Protein AF-A0A9D7E8X6-F1 (afdb_monomer_lite)

Sequence (118 aa):
MRTVLLFLAFALLAPCAVAQSLPPGEKETAYIMVNDSLVGGLVLDTIQRRQLAEGERRYQQSYDAVLANDTLGEDAVRLRLQELAMRRDAEIQRVMTKDQYAEWQRITKEGQGDGKEP

Foldseek 3Di:
DDDDDDDDDDDDPPPPVPVPLDPFQDWDWDFDDDPNDGQGTFIDTSVLVVQLVVLVVVLVVQLVVLVPDPPDDPVRSVVSNVVSVVVSLVSNPVSDDPV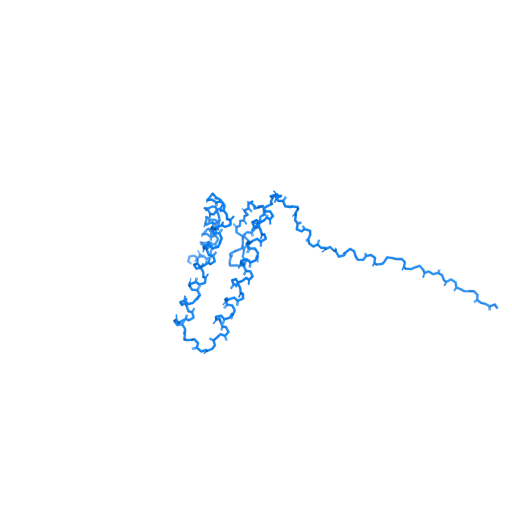RSVVVVVSRVVVVVVPDDD

Structure (mmCIF, N/CA/C/O backbone):
data_AF-A0A9D7E8X6-F1
#
_entry.id   AF-A0A9D7E8X6-F1
#
loop_
_atom_site.group_PDB
_atom_site.id
_atom_site.type_symbol
_atom_site.label_atom_id
_atom_site.label_alt_id
_atom_site.label_comp_id
_atom_site.label_asym_id
_atom_site.label_entity_id
_atom_site.label_seq_id
_atom_site.pdbx_PDB_ins_code
_atom_site.Cartn_x
_atom_site.Cartn_y
_atom_site.Cartn_z
_atom_site.occupancy
_atom_site.B_iso_or_equiv
_atom_site.auth_seq_id
_atom_site.auth_comp_id
_atom_site.auth_asym_id
_atom_site.auth_atom_id
_atom_site.pdbx_PDB_model_num
ATOM 1 N N . MET A 1 1 ? -31.003 -67.375 -2.976 1.00 43.47 1 MET A N 1
ATOM 2 C CA . MET A 1 1 ? -30.295 -67.276 -1.681 1.00 43.47 1 MET A CA 1
ATOM 3 C C . MET A 1 1 ? -28.906 -66.681 -1.888 1.00 43.47 1 MET A C 1
ATOM 5 O O . MET A 1 1 ? -28.041 -67.385 -2.390 1.00 43.47 1 MET A O 1
ATOM 9 N N . ARG A 1 2 ? -28.711 -65.406 -1.527 1.00 40.16 2 ARG A N 1
ATOM 10 C CA . ARG A 1 2 ? -27.507 -64.855 -0.866 1.00 40.16 2 ARG A CA 1
ATOM 11 C C . ARG A 1 2 ? -27.719 -63.354 -0.641 1.00 40.16 2 ARG A C 1
ATOM 13 O O . ARG A 1 2 ? -27.491 -62.525 -1.508 1.00 40.16 2 ARG A O 1
ATOM 20 N N . THR A 1 3 ? -28.256 -63.062 0.532 1.00 51.97 3 THR A N 1
ATOM 21 C CA . THR A 1 3 ? -28.292 -61.772 1.223 1.00 51.97 3 THR A CA 1
ATOM 22 C C . THR A 1 3 ? -26.891 -61.380 1.689 1.00 51.97 3 THR A C 1
ATOM 24 O O . THR A 1 3 ? -26.300 -62.187 2.400 1.00 51.97 3 THR A O 1
ATOM 27 N N . VAL A 1 4 ? -26.416 -60.160 1.394 1.00 48.97 4 VAL A N 1
ATOM 28 C CA . VAL A 1 4 ? -25.472 -59.403 2.250 1.00 48.97 4 VAL A CA 1
ATOM 29 C C . VAL A 1 4 ? -25.686 -57.885 2.060 1.00 48.97 4 VAL A C 1
ATOM 31 O O . VAL A 1 4 ? -25.447 -57.367 0.976 1.00 48.97 4 VAL A O 1
ATOM 34 N N . LEU A 1 5 ? -26.194 -57.240 3.125 1.00 47.44 5 LEU A N 1
ATOM 35 C CA . LEU A 1 5 ? -25.878 -55.913 3.715 1.00 47.44 5 LEU A CA 1
ATOM 36 C C . LEU A 1 5 ? -25.221 -54.832 2.820 1.00 47.44 5 LEU A C 1
ATOM 38 O O . LEU A 1 5 ? -24.163 -55.076 2.263 1.00 47.44 5 LEU A O 1
ATOM 42 N N . LEU A 1 6 ? -25.730 -53.602 2.633 1.00 52.81 6 LEU A N 1
ATOM 43 C CA . LEU A 1 6 ? -26.237 -52.564 3.562 1.00 52.81 6 LEU A CA 1
ATOM 44 C C . LEU A 1 6 ? -25.172 -52.037 4.555 1.00 52.81 6 LEU A C 1
ATOM 46 O O . LEU A 1 6 ? -25.101 -52.504 5.683 1.00 52.81 6 LEU A O 1
ATOM 50 N N . PHE A 1 7 ? -24.385 -51.044 4.118 1.00 47.09 7 PHE A N 1
ATOM 51 C CA . PHE A 1 7 ? -23.669 -50.029 4.921 1.00 47.09 7 PHE A CA 1
ATOM 52 C C . PHE A 1 7 ? -23.519 -48.784 4.018 1.00 47.09 7 PHE A C 1
ATOM 54 O O . PHE A 1 7 ? -22.869 -48.845 2.983 1.00 47.09 7 PHE A O 1
ATOM 61 N N . LEU A 1 8 ? -24.335 -47.741 4.170 1.00 49.31 8 LEU A N 1
ATOM 62 C CA . LEU A 1 8 ? -24.133 -46.626 5.101 1.00 49.31 8 LEU A CA 1
ATOM 63 C C . LEU A 1 8 ? -22.813 -45.869 4.852 1.00 49.31 8 LEU A C 1
ATOM 65 O O . LEU A 1 8 ? -21.791 -46.165 5.456 1.00 49.31 8 LEU A O 1
ATOM 69 N N . ALA A 1 9 ? -22.878 -44.845 4.001 1.00 45.59 9 ALA A N 1
ATOM 70 C CA . ALA A 1 9 ? -21.985 -43.688 4.049 1.00 45.59 9 ALA A CA 1
ATOM 71 C C . ALA A 1 9 ? -22.811 -42.436 3.724 1.00 45.59 9 ALA A C 1
ATOM 73 O O . ALA A 1 9 ? -22.774 -41.863 2.638 1.00 45.59 9 ALA A O 1
ATOM 74 N N . PHE A 1 10 ? -23.642 -42.077 4.701 1.00 49.22 10 PHE A N 1
ATOM 75 C CA . PHE A 1 10 ? -24.026 -40.696 4.948 1.00 49.22 10 PHE A CA 1
ATOM 76 C C . PHE A 1 10 ? -22.749 -39.878 5.205 1.00 49.22 10 PHE A C 1
ATOM 78 O O . PHE A 1 10 ? -21.767 -40.422 5.703 1.00 49.22 10 PHE A O 1
ATOM 85 N N . ALA A 1 11 ? -22.835 -38.572 4.963 1.00 50.59 11 ALA A N 1
ATOM 86 C CA . ALA A 1 11 ? -21.823 -37.558 5.251 1.00 50.59 11 ALA A CA 1
ATOM 87 C C . ALA A 1 11 ? -20.678 -37.449 4.239 1.00 50.59 11 ALA A C 1
ATOM 89 O O . ALA A 1 11 ? -19.607 -37.995 4.437 1.00 50.59 11 ALA A O 1
ATOM 90 N N . LEU A 1 12 ? -20.877 -36.584 3.246 1.00 46.69 12 LEU A N 1
ATOM 91 C CA . LEU A 1 12 ? -19.989 -35.434 3.067 1.00 46.69 12 LEU A CA 1
ATOM 92 C C . LEU A 1 12 ? -20.860 -34.222 2.699 1.00 46.69 12 LEU A C 1
ATOM 94 O O . LEU A 1 12 ? -20.849 -33.708 1.586 1.00 46.69 12 LEU A O 1
ATOM 98 N N . LEU A 1 13 ? -21.639 -33.768 3.689 1.00 47.69 13 LEU A N 1
ATOM 99 C CA . LEU A 1 13 ? -21.847 -32.337 3.881 1.00 47.69 13 LEU A CA 1
ATOM 100 C C . LEU A 1 13 ? -20.444 -31.749 4.032 1.00 47.69 13 LEU A C 1
ATOM 102 O O . LEU A 1 13 ? -19.876 -31.782 5.118 1.00 47.69 13 LEU A O 1
ATOM 106 N N . ALA A 1 14 ? -19.854 -31.287 2.937 1.00 48.97 14 ALA A N 1
ATOM 107 C CA . ALA A 1 14 ? -18.823 -30.280 3.039 1.00 48.97 14 ALA A CA 1
ATOM 108 C C . ALA A 1 14 ? -19.582 -28.976 3.299 1.00 48.97 14 ALA A C 1
ATOM 110 O O . ALA A 1 14 ? -20.182 -28.443 2.360 1.00 48.97 14 ALA A O 1
ATOM 111 N N . PRO A 1 15 ? -19.625 -28.439 4.534 1.00 47.38 15 PRO A N 1
ATOM 112 C CA . PRO A 1 15 ? -19.785 -27.010 4.630 1.00 47.38 15 PRO A CA 1
ATOM 113 C C . PRO A 1 15 ? -18.574 -26.466 3.879 1.00 47.38 15 PRO A C 1
ATOM 115 O O . PRO A 1 15 ? -17.435 -26.602 4.327 1.00 47.38 15 PRO A O 1
ATOM 118 N N . CYS A 1 16 ? -18.802 -25.895 2.697 1.00 38.75 16 CYS A N 1
ATOM 119 C CA . CYS A 1 16 ? -17.931 -24.834 2.244 1.00 38.75 16 CYS A CA 1
ATOM 120 C C . CYS A 1 16 ? -17.935 -23.852 3.409 1.00 38.75 16 CYS A C 1
ATOM 122 O O . CYS A 1 16 ? -18.905 -23.120 3.606 1.00 38.75 16 CYS A O 1
ATOM 124 N N . ALA A 1 17 ? -16.897 -23.920 4.238 1.00 46.41 17 ALA A N 1
ATOM 125 C CA . ALA A 1 17 ? -16.509 -22.844 5.109 1.00 46.41 17 ALA A CA 1
ATOM 126 C C . ALA A 1 17 ? -16.195 -21.696 4.154 1.00 46.41 17 ALA A C 1
ATOM 128 O O . ALA A 1 17 ? -15.063 -21.490 3.727 1.00 46.41 17 ALA A O 1
ATOM 129 N N . VAL A 1 18 ? -17.252 -21.005 3.724 1.00 46.47 18 VAL A N 1
ATOM 130 C CA . VAL A 1 18 ? -17.153 -19.636 3.271 1.00 46.47 18 VAL A CA 1
ATOM 131 C C . VAL A 1 18 ? -16.396 -18.995 4.413 1.00 46.47 18 VAL A C 1
ATOM 133 O O . VAL A 1 18 ? -16.884 -19.036 5.542 1.00 46.47 18 VAL A O 1
ATOM 136 N N . ALA A 1 19 ? -15.172 -18.539 4.157 1.00 46.81 19 ALA A N 1
ATOM 137 C CA . ALA A 1 19 ? -14.469 -17.660 5.067 1.00 46.81 19 ALA A CA 1
ATOM 138 C C . ALA A 1 19 ? -15.480 -16.565 5.414 1.00 46.81 19 ALA A C 1
ATOM 140 O O . ALA A 1 19 ? -15.802 -15.734 4.562 1.00 46.81 19 ALA A O 1
ATOM 141 N N . GLN A 1 20 ? -16.130 -16.691 6.575 1.00 48.34 20 GLN A N 1
ATOM 142 C CA . GLN A 1 20 ? -17.259 -15.854 6.933 1.00 48.34 20 GLN A CA 1
ATOM 143 C C . GLN A 1 20 ? -16.642 -14.497 7.201 1.00 48.34 20 GLN A C 1
ATOM 145 O O . GLN A 1 20 ? -16.145 -14.229 8.291 1.00 48.34 20 GLN A O 1
ATOM 150 N N . SER A 1 21 ? -16.614 -13.658 6.164 1.00 57.91 21 SER A N 1
ATOM 151 C CA . SER A 1 21 ? -16.391 -12.238 6.340 1.00 57.91 21 SER A CA 1
ATOM 152 C C . SER A 1 21 ? -17.369 -11.811 7.422 1.00 57.91 21 SER A C 1
ATOM 154 O O . SER A 1 21 ? -18.571 -12.055 7.263 1.00 57.91 21 SER A O 1
ATOM 156 N N . LEU A 1 22 ? -16.855 -11.263 8.524 1.00 62.94 22 LEU A N 1
ATOM 157 C CA . LEU A 1 22 ? -17.688 -10.832 9.639 1.00 62.94 22 LEU A CA 1
ATOM 158 C C . LEU A 1 22 ? -18.858 -9.969 9.134 1.00 62.94 22 LEU A C 1
ATOM 160 O O . LEU A 1 22 ? -18.740 -9.325 8.084 1.00 62.94 22 LEU A O 1
ATOM 164 N N . PRO A 1 23 ? 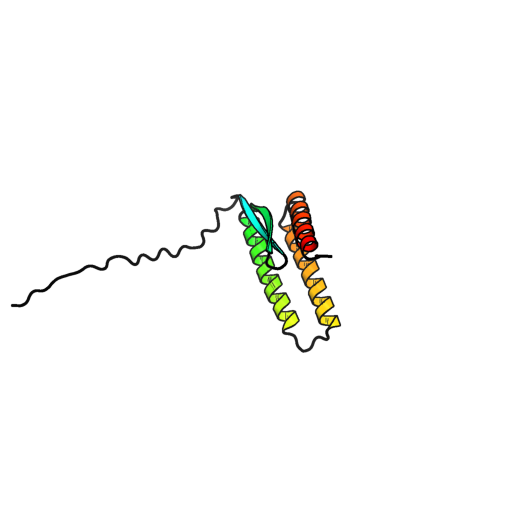-19.985 -9.933 9.860 1.00 72.81 23 PRO A N 1
ATOM 165 C CA . PRO A 1 23 ? -21.087 -9.039 9.539 1.00 72.81 23 PRO A CA 1
ATOM 166 C C . PRO A 1 23 ? -20.618 -7.589 9.289 1.00 72.81 23 PRO A C 1
ATOM 168 O O . PRO A 1 23 ? -19.606 -7.148 9.850 1.00 72.81 23 PRO A O 1
ATOM 171 N N . PRO A 1 24 ? -21.315 -6.817 8.434 1.00 71.00 24 PRO A N 1
ATOM 172 C CA . PRO A 1 24 ? -21.000 -5.405 8.227 1.00 71.00 24 PRO A CA 1
ATOM 173 C C . PRO A 1 24 ? -20.986 -4.635 9.556 1.00 71.00 24 PRO A C 1
ATOM 175 O O . PRO A 1 24 ? -21.896 -4.788 10.362 1.00 71.00 24 PRO A O 1
ATOM 178 N N . GLY A 1 25 ? -19.967 -3.798 9.771 1.00 72.88 25 GLY A N 1
ATOM 179 C CA . GLY A 1 25 ? -19.829 -2.976 10.982 1.00 72.88 25 GLY A CA 1
ATOM 180 C C . GLY A 1 25 ? -19.117 -3.645 12.163 1.00 72.88 25 GLY A C 1
ATOM 181 O O . GLY A 1 25 ? -18.735 -2.942 13.096 1.00 72.88 25 GLY A O 1
ATOM 182 N N . GLU A 1 26 ? -18.873 -4.957 12.113 1.00 83.25 26 GLU A N 1
ATOM 183 C CA . GLU A 1 26 ? -18.062 -5.643 13.123 1.00 83.25 26 GLU A CA 1
ATOM 184 C C . GLU A 1 26 ? -16.594 -5.233 13.033 1.00 83.25 26 GLU A C 1
ATOM 186 O O . GLU A 1 26 ? -16.029 -5.128 11.937 1.00 83.25 26 GLU A O 1
ATOM 191 N N . LYS A 1 27 ? -15.984 -5.021 14.202 1.00 86.19 27 LYS A N 1
ATOM 192 C CA . LYS A 1 27 ? -14.586 -4.614 14.347 1.00 86.19 27 LYS A CA 1
ATOM 193 C C . LYS A 1 27 ? -13.737 -5.795 14.786 1.00 86.19 27 LYS A C 1
ATOM 195 O O . LYS A 1 27 ? -14.075 -6.480 15.744 1.00 86.19 27 LYS A O 1
ATOM 200 N N . GLU A 1 28 ? -12.601 -5.980 14.133 1.00 85.00 28 GLU A N 1
ATOM 201 C CA . GLU A 1 28 ? -11.635 -7.017 14.486 1.00 85.00 28 GLU A CA 1
ATOM 202 C C . GLU A 1 28 ? -10.213 -6.499 14.284 1.00 85.00 28 GLU A C 1
ATOM 204 O O . GLU A 1 28 ? -9.964 -5.616 13.458 1.00 85.00 28 GLU A O 1
ATOM 209 N N . THR A 1 29 ? -9.273 -7.053 15.042 1.00 86.19 29 THR A N 1
ATOM 210 C CA . THR A 1 29 ? -7.850 -6.796 14.845 1.00 86.19 29 THR A CA 1
ATOM 211 C C . THR A 1 29 ? -7.394 -7.398 13.518 1.00 86.19 29 THR A C 1
ATOM 213 O O . THR A 1 29 ? -7.365 -8.613 13.346 1.00 86.19 29 THR A O 1
ATOM 216 N N . ALA A 1 30 ? -7.008 -6.540 12.579 1.00 84.88 30 ALA A N 1
ATOM 217 C CA . ALA A 1 30 ? -6.296 -6.917 11.371 1.00 84.88 30 ALA A CA 1
ATOM 218 C C . ALA A 1 30 ? -4.793 -6.775 11.612 1.00 84.88 30 ALA A C 1
ATOM 220 O O . ALA A 1 30 ? -4.316 -5.704 11.991 1.00 84.88 30 ALA A O 1
ATOM 221 N N . TYR A 1 31 ? -4.046 -7.850 11.395 1.00 85.12 31 TYR A N 1
ATOM 222 C CA . TYR A 1 31 ? -2.604 -7.839 11.586 1.00 85.12 31 TYR A CA 1
ATOM 223 C C . TYR A 1 31 ? -1.881 -7.236 10.383 1.00 85.12 31 TYR A C 1
ATOM 225 O O . TYR A 1 31 ? -2.224 -7.508 9.232 1.00 85.12 31 TYR A O 1
ATOM 233 N N . ILE A 1 32 ? -0.882 -6.405 10.664 1.00 83.56 32 ILE A N 1
ATOM 234 C CA . ILE A 1 32 ? -0.054 -5.734 9.666 1.00 83.56 32 ILE A CA 1
ATOM 235 C C . ILE A 1 32 ? 1.224 -6.551 9.485 1.00 83.56 32 ILE A C 1
ATOM 237 O O . ILE A 1 32 ? 1.907 -6.873 10.460 1.00 83.56 32 ILE A O 1
ATOM 241 N N . MET A 1 33 ? 1.542 -6.859 8.230 1.00 82.38 33 MET A N 1
ATOM 242 C CA . MET A 1 33 ? 2.786 -7.512 7.838 1.00 82.38 33 MET A CA 1
ATOM 243 C C . MET A 1 33 ? 3.738 -6.517 7.178 1.00 82.38 33 MET A C 1
ATOM 245 O O . MET A 1 33 ? 3.333 -5.744 6.308 1.00 82.38 33 MET A O 1
ATOM 249 N N . VAL A 1 34 ? 5.008 -6.574 7.566 1.00 81.38 34 VAL A N 1
ATOM 250 C CA . VAL A 1 34 ? 6.118 -5.835 6.956 1.00 81.38 34 VAL A CA 1
ATOM 251 C C . VAL A 1 34 ? 7.291 -6.802 6.835 1.00 81.38 34 VAL A C 1
ATOM 253 O O . VAL A 1 34 ? 7.631 -7.455 7.815 1.00 81.38 34 VAL A O 1
ATOM 256 N N . ASN A 1 35 ? 7.896 -6.910 5.647 1.00 79.56 35 ASN A N 1
ATOM 257 C CA . ASN A 1 35 ? 9.024 -7.818 5.377 1.00 79.56 35 ASN A CA 1
ATOM 258 C C . ASN A 1 35 ? 8.767 -9.256 5.882 1.00 79.56 35 ASN A C 1
ATOM 260 O O . ASN A 1 35 ? 9.542 -9.794 6.670 1.00 79.56 35 ASN A O 1
ATOM 264 N N . ASP A 1 36 ? 7.621 -9.830 5.499 1.00 79.81 36 ASP A N 1
ATOM 265 C CA . ASP A 1 36 ? 7.159 -11.175 5.890 1.00 79.81 36 ASP A CA 1
ATOM 266 C C . ASP A 1 36 ? 6.981 -11.418 7.402 1.00 79.81 36 ASP A C 1
ATOM 268 O O . ASP A 1 36 ? 6.676 -12.531 7.830 1.00 79.81 36 ASP A O 1
ATOM 272 N N . SER A 1 37 ? 7.094 -10.369 8.217 1.00 80.19 37 SER A N 1
ATOM 273 C CA . SER A 1 37 ? 6.938 -10.423 9.668 1.00 80.19 37 SER A CA 1
ATOM 274 C C . SER A 1 37 ? 5.659 -9.717 10.103 1.00 80.19 37 SER A C 1
ATOM 276 O O . SER A 1 37 ? 5.304 -8.656 9.588 1.00 80.19 37 SER A O 1
ATOM 278 N N . LEU A 1 38 ? 4.953 -10.303 11.070 1.00 83.69 38 LEU A N 1
ATOM 279 C CA . LEU A 1 38 ? 3.796 -9.678 11.706 1.00 83.69 38 LEU A CA 1
ATOM 280 C C . LEU A 1 38 ? 4.292 -8.662 12.737 1.00 83.69 38 LEU A C 1
ATOM 282 O O . LEU A 1 38 ? 4.933 -9.039 13.713 1.00 83.69 38 LEU A O 1
ATOM 286 N N . VAL A 1 39 ? 3.992 -7.384 12.513 1.00 85.31 39 VAL A N 1
ATOM 287 C CA . VAL A 1 39 ? 4.589 -6.266 13.273 1.00 85.31 39 VAL A CA 1
ATOM 288 C C . VAL A 1 39 ? 3.589 -5.534 14.168 1.00 85.31 39 VAL A C 1
ATOM 290 O O . VAL A 1 39 ? 3.972 -4.720 14.999 1.00 85.31 39 VAL A O 1
ATOM 293 N N . GLY A 1 40 ? 2.294 -5.826 14.037 1.00 86.50 40 GLY A N 1
ATOM 294 C CA . GLY A 1 40 ? 1.270 -5.243 14.898 1.00 86.50 40 GLY A CA 1
ATOM 295 C C . GLY A 1 40 ? -0.145 -5.555 14.436 1.00 86.50 40 GLY A C 1
ATOM 296 O O . GLY A 1 40 ? -0.353 -6.272 13.457 1.00 86.50 40 GLY A O 1
ATOM 297 N N . GLY A 1 41 ? -1.127 -5.015 15.155 1.00 87.75 41 GLY A N 1
ATOM 298 C CA . GLY A 1 41 ? -2.544 -5.185 14.859 1.00 87.75 41 GLY A CA 1
ATOM 299 C C . GLY A 1 41 ? -3.284 -3.856 14.891 1.00 87.75 41 GLY A C 1
ATOM 300 O O . GLY A 1 41 ? -3.020 -3.014 15.744 1.00 87.75 41 GLY A O 1
ATOM 301 N N . LEU A 1 42 ? -4.230 -3.685 13.973 1.00 90.44 42 LEU A N 1
ATOM 302 C CA . LEU A 1 42 ? -5.079 -2.508 13.871 1.00 90.44 42 LEU A CA 1
ATOM 303 C C . LEU A 1 42 ? -6.542 -2.939 13.899 1.00 90.44 42 LEU A C 1
ATOM 305 O O . LEU A 1 42 ? -6.959 -3.794 13.121 1.00 90.44 42 LEU A O 1
ATOM 309 N N . VAL A 1 43 ? -7.338 -2.347 14.787 1.00 91.81 43 VAL A N 1
ATOM 310 C CA . VAL A 1 43 ? -8.773 -2.637 14.846 1.00 91.81 43 VAL A CA 1
ATOM 311 C C . VAL A 1 43 ? -9.462 -1.964 13.665 1.00 91.81 43 VAL A C 1
ATOM 313 O O . VAL A 1 43 ? -9.508 -0.734 13.581 1.00 91.81 43 VAL A O 1
ATOM 316 N N . LEU A 1 44 ? -10.010 -2.779 12.770 1.00 91.06 44 LEU A N 1
ATOM 317 C CA . LEU A 1 44 ? -10.674 -2.348 11.547 1.00 91.06 44 LEU A CA 1
ATOM 318 C C . LEU A 1 44 ? -12.076 -2.936 11.469 1.00 91.06 44 LEU A C 1
ATOM 320 O O . LEU A 1 44 ? -12.302 -4.080 11.870 1.00 91.06 44 LEU A O 1
ATOM 324 N N . ASP A 1 45 ? -13.011 -2.174 10.908 1.00 91.75 45 ASP A N 1
ATOM 325 C CA . ASP A 1 45 ? -14.329 -2.720 10.605 1.00 91.75 45 ASP A CA 1
ATOM 326 C C . ASP A 1 45 ? -14.324 -3.593 9.331 1.00 91.75 45 ASP A C 1
ATOM 328 O O . ASP A 1 45 ? -13.375 -3.620 8.538 1.00 91.75 45 ASP A O 1
ATOM 332 N N . THR A 1 46 ? -15.394 -4.359 9.130 1.00 88.69 46 THR A N 1
ATOM 333 C CA . THR A 1 46 ? -15.576 -5.222 7.952 1.00 88.69 46 THR A CA 1
ATOM 334 C C . THR A 1 46 ? -15.468 -4.481 6.612 1.00 88.69 46 THR A C 1
ATOM 336 O O . THR A 1 46 ? -14.928 -5.040 5.653 1.00 88.69 46 THR A O 1
ATOM 339 N N . ILE A 1 47 ? -15.968 -3.246 6.515 1.00 90.81 47 ILE A N 1
ATOM 340 C CA . ILE A 1 47 ? -15.933 -2.463 5.272 1.00 90.81 47 ILE A CA 1
ATOM 341 C C . ILE A 1 47 ? -14.494 -2.028 4.992 1.00 90.81 47 ILE A C 1
ATOM 343 O O . ILE A 1 47 ? -13.999 -2.255 3.886 1.00 90.81 47 ILE A O 1
ATOM 347 N N . GLN A 1 48 ? -13.807 -1.495 6.002 1.00 92.69 48 GLN A N 1
ATOM 348 C CA . GLN A 1 48 ? -12.408 -1.087 5.918 1.00 92.69 48 GLN A CA 1
ATOM 349 C C . GLN A 1 48 ? -11.519 -2.254 5.485 1.00 92.69 48 GLN A C 1
ATOM 351 O O . GLN A 1 48 ? -10.751 -2.130 4.533 1.00 92.69 48 GLN A O 1
ATOM 356 N N . ARG A 1 49 ? -11.670 -3.427 6.114 1.00 90.38 49 ARG A N 1
ATOM 357 C CA . ARG A 1 49 ? -10.898 -4.627 5.749 1.00 90.38 49 ARG A CA 1
ATOM 358 C C . ARG A 1 49 ? -11.131 -5.054 4.307 1.00 90.38 49 ARG A C 1
ATOM 360 O O . ARG A 1 49 ? -10.172 -5.373 3.608 1.00 90.38 49 ARG A O 1
ATOM 367 N N . ARG A 1 50 ? -12.383 -5.037 3.842 1.00 90.31 50 ARG A N 1
ATOM 368 C CA . ARG A 1 50 ? -12.705 -5.377 2.450 1.00 90.31 50 ARG A CA 1
ATOM 369 C C . ARG A 1 50 ? -12.052 -4.396 1.475 1.00 90.31 50 ARG A C 1
ATOM 371 O O . ARG A 1 50 ? -11.424 -4.834 0.516 1.00 90.31 50 ARG A O 1
ATOM 378 N N . GLN A 1 51 ? -12.162 -3.097 1.746 1.00 93.19 51 GLN A N 1
ATOM 379 C CA . GLN A 1 51 ? -11.580 -2.052 0.903 1.00 93.19 51 GLN A CA 1
ATOM 380 C C . GLN A 1 51 ? -10.051 -2.141 0.849 1.00 93.19 51 GLN A C 1
ATOM 382 O O . GLN A 1 51 ? -9.480 -2.056 -0.237 1.00 93.19 51 GLN A O 1
ATOM 387 N N . LEU A 1 52 ? -9.394 -2.383 1.988 1.00 92.31 52 LEU A N 1
ATOM 388 C CA . LEU A 1 52 ? -7.943 -2.573 2.045 1.00 92.31 52 LEU A CA 1
ATOM 389 C C . LEU A 1 52 ? -7.507 -3.845 1.310 1.00 92.31 52 LEU A C 1
ATOM 391 O O . LEU A 1 52 ? -6.566 -3.792 0.529 1.00 92.31 52 LEU A O 1
ATOM 395 N N . ALA A 1 53 ? -8.215 -4.966 1.477 1.00 90.56 53 ALA A N 1
ATOM 396 C CA . ALA A 1 53 ? -7.901 -6.210 0.770 1.00 90.56 53 ALA A CA 1
ATOM 397 C C . ALA A 1 53 ? -8.106 -6.100 -0.753 1.00 90.56 53 ALA A C 1
ATOM 399 O O . ALA A 1 53 ? -7.405 -6.733 -1.544 1.00 90.56 53 ALA A O 1
ATOM 400 N N . GLU A 1 54 ? -9.088 -5.320 -1.202 1.00 93.19 54 GLU A N 1
ATOM 401 C CA . GLU A 1 54 ? -9.266 -5.000 -2.621 1.00 93.19 54 GLU A CA 1
ATOM 402 C C . GLU A 1 54 ? -8.171 -4.067 -3.146 1.00 93.19 54 GLU A C 1
ATOM 404 O O . GLU A 1 54 ? -7.650 -4.311 -4.235 1.00 93.19 54 GLU A O 1
ATOM 409 N N . GLY A 1 55 ? -7.801 -3.038 -2.378 1.00 92.00 55 GLY A N 1
ATOM 410 C CA . GLY A 1 55 ? -6.681 -2.147 -2.694 1.00 92.00 55 GLY A CA 1
ATOM 411 C C . GLY A 1 55 ? -5.360 -2.899 -2.816 1.00 92.00 55 GLY A C 1
ATOM 412 O O . GLY A 1 55 ? -4.657 -2.738 -3.810 1.00 92.00 55 GLY A O 1
ATOM 413 N N . GLU A 1 56 ? -5.077 -3.801 -1.877 1.00 91.81 56 GLU A N 1
ATOM 414 C CA . GLU A 1 56 ? -3.858 -4.610 -1.886 1.00 91.81 56 GLU A CA 1
ATOM 415 C C . GLU A 1 56 ? -3.787 -5.528 -3.109 1.00 91.81 56 GLU A C 1
ATOM 417 O O . GLU A 1 56 ? -2.759 -5.594 -3.777 1.00 91.81 56 GLU A O 1
ATOM 422 N N . ARG A 1 57 ? -4.902 -6.171 -3.480 1.00 93.12 57 ARG A N 1
ATOM 423 C CA . ARG A 1 57 ? -4.961 -6.987 -4.703 1.00 93.12 57 ARG A CA 1
ATOM 424 C C . ARG A 1 57 ? -4.666 -6.166 -5.960 1.00 93.12 57 ARG A C 1
ATOM 426 O O . ARG A 1 57 ? -3.921 -6.632 -6.818 1.00 93.12 57 ARG A O 1
ATOM 433 N N . ARG A 1 58 ? -5.216 -4.950 -6.072 1.00 94.50 58 ARG A N 1
ATOM 434 C CA . ARG A 1 58 ? -4.931 -4.048 -7.207 1.00 94.50 58 ARG A CA 1
ATOM 435 C C . ARG A 1 58 ? -3.477 -3.582 -7.220 1.00 94.50 58 ARG A C 1
ATOM 437 O O . ARG A 1 58 ? -2.876 -3.498 -8.294 1.00 94.50 58 ARG A O 1
ATOM 444 N N . TYR A 1 59 ? -2.924 -3.279 -6.047 1.00 94.50 59 TYR A N 1
ATOM 445 C CA . TYR A 1 59 ? -1.520 -2.916 -5.901 1.00 94.50 59 TYR A CA 1
ATOM 446 C C . TYR A 1 59 ? -0.617 -4.054 -6.375 1.00 94.50 59 TYR A C 1
ATOM 448 O O . TYR A 1 59 ? 0.212 -3.810 -7.246 1.00 94.50 59 TYR A O 1
ATOM 456 N N . GLN A 1 60 ? -0.835 -5.284 -5.898 1.00 94.81 60 GLN A N 1
ATOM 457 C CA . GLN A 1 60 ? -0.023 -6.439 -6.285 1.00 94.81 60 GLN A CA 1
ATOM 458 C C . GLN A 1 60 ? -0.079 -6.694 -7.794 1.00 94.81 60 GLN A C 1
ATOM 460 O O . GLN A 1 60 ? 0.957 -6.817 -8.434 1.00 94.81 60 GLN A O 1
ATOM 465 N N . GLN A 1 61 ? -1.273 -6.658 -8.395 1.00 96.50 61 GLN A N 1
ATOM 466 C CA . GLN A 1 61 ? -1.421 -6.795 -9.850 1.00 96.50 61 GLN A CA 1
ATOM 467 C C . GLN A 1 61 ? -0.637 -5.727 -10.623 1.00 96.50 61 GLN A C 1
ATOM 469 O O . GLN A 1 61 ? -0.010 -6.022 -11.638 1.00 96.50 61 GLN A O 1
ATOM 474 N N . SER A 1 62 ? -0.668 -4.478 -10.151 1.00 96.69 62 SER A N 1
ATOM 475 C CA . SER A 1 62 ? 0.056 -3.375 -10.792 1.00 96.69 62 SER A CA 1
ATOM 476 C C . SER A 1 62 ? 1.565 -3.479 -10.576 1.00 96.69 62 SER A C 1
ATOM 478 O O . SER A 1 62 ? 2.334 -3.150 -11.474 1.00 96.69 62 SER A O 1
ATOM 480 N N . TYR A 1 63 ? 1.984 -3.935 -9.396 1.00 96.31 63 TYR A N 1
ATOM 481 C CA . TYR A 1 63 ? 3.375 -4.191 -9.046 1.00 96.31 63 TYR A CA 1
ATOM 482 C C . TYR A 1 63 ? 3.965 -5.280 -9.949 1.00 96.31 63 TYR A C 1
ATOM 484 O O . TYR A 1 63 ? 4.967 -5.041 -10.622 1.00 96.31 63 TYR A O 1
ATOM 492 N N . ASP A 1 64 ? 3.279 -6.419 -10.057 1.00 96.56 64 ASP A N 1
ATOM 493 C CA . ASP A 1 64 ? 3.674 -7.534 -10.918 1.00 96.56 64 ASP A CA 1
ATOM 494 C C . ASP A 1 64 ? 3.729 -7.104 -12.390 1.00 96.56 64 ASP A C 1
ATOM 496 O O . ASP A 1 64 ? 4.667 -7.450 -13.103 1.00 96.56 64 ASP A O 1
ATOM 500 N N . ALA A 1 65 ? 2.772 -6.287 -12.843 1.00 96.88 65 ALA A N 1
ATOM 501 C CA . ALA A 1 65 ? 2.762 -5.758 -14.205 1.00 96.88 65 ALA A CA 1
ATOM 502 C C . ALA A 1 65 ? 3.942 -4.815 -14.497 1.00 96.88 65 ALA A C 1
ATOM 504 O O . ALA A 1 65 ? 4.442 -4.799 -15.621 1.00 96.88 65 ALA A O 1
ATOM 505 N N . VAL A 1 66 ? 4.394 -4.029 -13.512 1.00 96.44 66 VAL A N 1
ATOM 506 C CA . VAL A 1 66 ? 5.592 -3.188 -13.657 1.00 96.44 66 VAL A CA 1
ATOM 507 C C . VAL A 1 66 ? 6.850 -4.052 -13.729 1.00 96.44 66 VAL A C 1
ATOM 509 O O . VAL A 1 66 ? 7.694 -3.793 -14.581 1.00 96.44 66 VAL A O 1
ATOM 512 N N 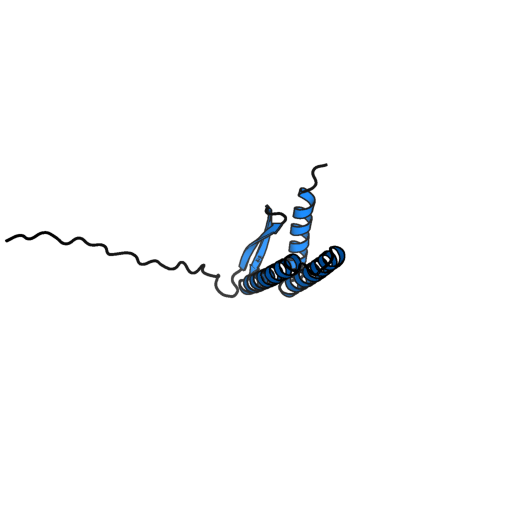. LEU A 1 67 ? 6.964 -5.084 -12.887 1.00 94.81 67 LEU A N 1
ATOM 513 C CA . LEU A 1 67 ? 8.127 -5.980 -12.883 1.00 94.81 67 LEU A CA 1
ATOM 514 C C . LEU A 1 67 ? 8.198 -6.898 -14.108 1.00 94.81 67 LEU A C 1
ATOM 516 O O . LEU A 1 67 ? 9.289 -7.223 -14.565 1.00 94.81 67 LEU A O 1
ATOM 520 N N . ALA A 1 68 ? 7.053 -7.311 -14.649 1.00 96.06 68 ALA A N 1
ATOM 521 C CA . ALA A 1 68 ? 6.984 -8.144 -15.846 1.00 96.06 68 ALA A CA 1
ATOM 522 C C . ALA A 1 68 ? 7.242 -7.363 -17.148 1.00 96.06 68 ALA A C 1
ATOM 524 O O . ALA A 1 68 ? 7.345 -7.973 -18.211 1.00 96.06 68 ALA A O 1
ATOM 525 N N . ASN A 1 69 ? 7.313 -6.029 -17.093 1.00 94.19 69 ASN A N 1
ATOM 526 C CA . ASN A 1 69 ? 7.530 -5.197 -18.268 1.00 94.19 69 ASN A CA 1
ATOM 527 C C . ASN A 1 69 ? 9.029 -5.080 -18.592 1.00 94.19 69 ASN A C 1
ATOM 529 O O . ASN A 1 69 ? 9.739 -4.242 -18.038 1.00 94.19 69 ASN A O 1
ATOM 533 N N . ASP A 1 70 ? 9.479 -5.889 -19.546 1.00 92.06 70 ASP A N 1
ATOM 534 C CA . ASP A 1 70 ? 10.858 -5.957 -20.041 1.00 92.06 70 ASP A CA 1
ATOM 535 C C . ASP A 1 70 ? 11.290 -4.747 -20.891 1.00 92.06 70 ASP A C 1
ATOM 537 O O . ASP A 1 70 ? 12.475 -4.575 -21.175 1.00 92.06 70 ASP A O 1
ATOM 541 N N . THR A 1 71 ? 10.349 -3.879 -21.275 1.00 95.50 71 THR A N 1
ATOM 542 C CA . THR A 1 71 ? 10.629 -2.665 -22.060 1.00 95.50 71 THR A CA 1
ATOM 543 C C . THR A 1 71 ? 11.027 -1.467 -21.197 1.00 95.50 71 THR A C 1
ATOM 545 O O . THR A 1 71 ? 11.520 -0.463 -21.719 1.00 95.50 71 THR A O 1
ATOM 548 N N . LEU A 1 72 ? 10.813 -1.540 -19.879 1.00 92.38 72 LEU A N 1
ATOM 549 C CA . LEU A 1 72 ? 11.185 -0.478 -18.951 1.00 92.38 72 LEU A CA 1
ATOM 550 C C . LEU A 1 72 ? 12.648 -0.628 -18.523 1.00 92.38 72 LEU A C 1
ATOM 552 O O . LEU A 1 72 ? 13.067 -1.672 -18.034 1.00 92.38 72 LEU A O 1
ATOM 556 N N . GLY A 1 73 ? 13.418 0.455 -18.637 1.00 94.88 73 GLY A N 1
ATOM 557 C CA . GLY A 1 73 ? 14.721 0.543 -17.978 1.00 94.88 73 GLY A CA 1
ATOM 558 C C . GLY A 1 73 ? 14.583 0.595 -16.451 1.00 94.88 73 GLY A C 1
ATOM 559 O O . GLY A 1 73 ? 13.540 0.993 -15.929 1.00 94.88 73 GLY A O 1
ATOM 560 N N . GLU A 1 74 ? 15.653 0.257 -15.731 1.00 94.69 74 GLU A N 1
ATOM 561 C CA . GLU A 1 74 ? 15.681 0.181 -14.259 1.00 94.69 74 GLU A CA 1
ATOM 562 C C . GLU A 1 74 ? 15.163 1.458 -13.572 1.00 94.69 74 GLU A C 1
ATOM 564 O O . GLU A 1 74 ? 14.323 1.397 -12.672 1.00 94.69 74 GLU A O 1
ATOM 569 N N . ASP A 1 75 ? 15.586 2.634 -14.045 1.00 95.62 75 ASP A N 1
ATOM 570 C CA . ASP A 1 75 ? 15.123 3.918 -13.509 1.00 95.62 75 ASP A CA 1
ATOM 571 C C . ASP A 1 75 ? 13.617 4.128 -13.690 1.00 95.62 75 ASP A C 1
ATOM 573 O O . ASP A 1 75 ? 12.942 4.648 -12.796 1.00 95.62 75 ASP A O 1
ATOM 577 N N . ALA A 1 76 ? 13.078 3.696 -14.831 1.00 95.75 76 ALA A N 1
ATOM 578 C CA . ALA A 1 76 ? 11.654 3.787 -15.112 1.00 95.75 76 ALA A CA 1
ATOM 579 C C . ALA A 1 76 ? 10.860 2.813 -14.233 1.00 95.75 76 ALA A C 1
ATOM 581 O O . ALA A 1 76 ? 9.822 3.199 -13.695 1.00 95.75 76 ALA A O 1
ATOM 582 N N . VAL A 1 77 ? 11.363 1.590 -14.026 1.00 96.31 77 VAL A N 1
ATOM 583 C CA . VAL A 1 77 ? 10.782 0.624 -13.079 1.00 96.31 77 VAL A CA 1
ATOM 584 C C . VAL A 1 77 ? 10.731 1.231 -11.678 1.00 96.31 77 VAL A C 1
ATOM 586 O O . VAL A 1 77 ? 9.658 1.300 -11.078 1.00 96.31 77 VAL A O 1
ATOM 589 N N . ARG A 1 78 ? 11.854 1.759 -11.179 1.00 96.00 78 ARG A N 1
ATOM 590 C CA . ARG A 1 78 ? 11.936 2.385 -9.852 1.00 96.00 78 ARG A CA 1
ATOM 591 C C . ARG A 1 78 ? 10.930 3.525 -9.686 1.00 96.00 78 ARG A C 1
ATOM 593 O O . ARG A 1 78 ? 10.222 3.562 -8.679 1.00 96.00 78 ARG A O 1
ATOM 600 N N . LEU A 1 79 ? 10.829 4.419 -10.671 1.00 96.94 79 LEU A N 1
ATOM 601 C CA . LEU A 1 79 ? 9.866 5.521 -10.645 1.00 96.94 79 LEU A CA 1
ATOM 602 C C . LEU A 1 79 ? 8.419 5.004 -10.603 1.00 96.94 79 LEU A C 1
ATOM 604 O O . LEU A 1 79 ? 7.618 5.468 -9.794 1.00 96.94 79 LEU A O 1
ATOM 608 N N . ARG A 1 80 ? 8.082 4.000 -11.423 1.00 95.50 80 ARG A N 1
ATOM 609 C CA . ARG A 1 80 ? 6.737 3.403 -11.447 1.00 95.50 80 ARG A CA 1
ATOM 610 C C . ARG A 1 80 ? 6.370 2.723 -10.135 1.00 95.50 80 ARG A C 1
ATOM 612 O O . ARG A 1 80 ? 5.236 2.864 -9.678 1.00 95.50 80 ARG A O 1
ATOM 619 N N . LEU A 1 81 ? 7.313 2.020 -9.516 1.00 96.12 81 LEU A N 1
ATOM 620 C CA . LEU A 1 81 ? 7.104 1.408 -8.207 1.00 96.12 81 LEU A CA 1
ATOM 621 C C . LEU A 1 81 ? 6.921 2.468 -7.112 1.00 96.12 81 LEU A C 1
ATOM 623 O O . LEU A 1 81 ? 6.043 2.314 -6.264 1.00 96.12 81 LEU A O 1
ATOM 627 N N . GLN A 1 82 ? 7.668 3.574 -7.163 1.00 96.19 82 GLN A N 1
ATOM 628 C CA . GLN A 1 82 ? 7.480 4.698 -6.243 1.00 96.19 82 GLN A CA 1
ATOM 629 C C . GLN A 1 82 ? 6.087 5.331 -6.395 1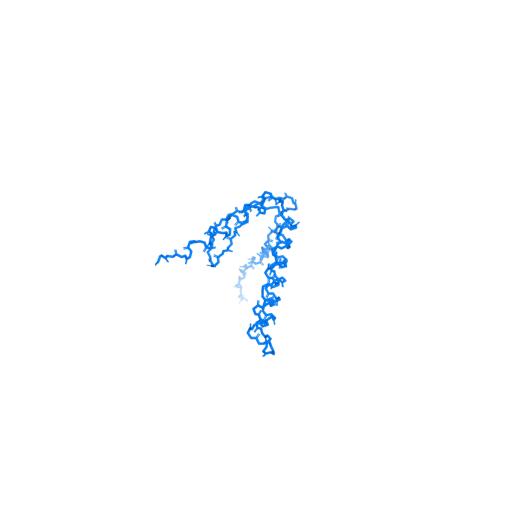.00 96.19 82 GLN A C 1
ATOM 631 O O . GLN A 1 82 ? 5.391 5.537 -5.400 1.00 96.19 82 GLN A O 1
ATOM 636 N N . GLU A 1 83 ? 5.641 5.580 -7.629 1.00 96.56 83 GLU A N 1
ATOM 637 C CA . GLU A 1 83 ? 4.286 6.072 -7.910 1.00 96.56 83 GLU A CA 1
ATOM 638 C C . GLU A 1 83 ? 3.209 5.110 -7.383 1.00 96.56 83 GLU A C 1
ATOM 640 O O . GLU A 1 83 ? 2.198 5.544 -6.824 1.00 96.56 83 GLU A O 1
ATOM 645 N N . LEU A 1 84 ? 3.406 3.797 -7.547 1.00 96.06 84 LEU A N 1
ATOM 646 C CA . LEU A 1 84 ? 2.496 2.781 -7.018 1.00 96.06 84 LEU A CA 1
ATOM 647 C C . LEU A 1 84 ? 2.446 2.791 -5.490 1.00 96.06 84 LEU A C 1
ATOM 649 O O . LEU A 1 84 ? 1.349 2.756 -4.933 1.00 96.06 84 LEU A O 1
ATOM 653 N N . ALA A 1 85 ? 3.596 2.893 -4.824 1.00 93.75 85 ALA A N 1
ATOM 654 C CA . ALA A 1 85 ? 3.665 2.981 -3.370 1.00 93.75 85 ALA A CA 1
ATOM 655 C C . ALA A 1 85 ? 2.928 4.223 -2.840 1.00 93.75 85 ALA A C 1
ATOM 657 O O . ALA A 1 85 ? 2.130 4.110 -1.911 1.00 93.75 85 ALA A O 1
ATOM 658 N N . MET A 1 86 ? 3.109 5.386 -3.479 1.00 95.62 86 MET A N 1
ATOM 659 C CA . MET A 1 86 ? 2.396 6.619 -3.116 1.00 95.62 86 MET A CA 1
ATOM 660 C C . MET A 1 86 ? 0.878 6.493 -3.301 1.00 95.62 86 MET A C 1
ATOM 662 O O . MET A 1 86 ? 0.104 6.943 -2.456 1.00 95.62 86 MET A O 1
ATOM 666 N N . ARG A 1 87 ? 0.426 5.864 -4.395 1.00 95.31 87 ARG A N 1
ATOM 667 C CA . ARG A 1 87 ? -1.008 5.621 -4.623 1.00 95.31 87 ARG A CA 1
ATOM 668 C C . ARG A 1 87 ? -1.601 4.670 -3.588 1.00 95.31 87 ARG A C 1
ATOM 670 O O . ARG A 1 87 ? -2.697 4.935 -3.098 1.00 95.31 87 ARG A O 1
ATOM 677 N N . ARG A 1 88 ? -0.880 3.597 -3.249 1.00 94.38 88 ARG A N 1
ATOM 678 C CA . ARG A 1 88 ? -1.283 2.639 -2.210 1.00 94.38 88 ARG A CA 1
ATOM 679 C C . ARG A 1 88 ? -1.445 3.336 -0.862 1.00 94.38 88 ARG A C 1
ATOM 681 O O . ARG A 1 88 ? -2.482 3.177 -0.228 1.00 94.38 88 ARG A O 1
ATOM 688 N N . ASP A 1 89 ? -0.472 4.148 -0.463 1.00 93.81 89 ASP A N 1
ATOM 689 C CA . ASP A 1 89 ? -0.528 4.914 0.786 1.00 93.81 89 ASP A CA 1
ATOM 690 C C . ASP A 1 89 ? -1.750 5.852 0.837 1.00 93.81 89 ASP A C 1
ATOM 692 O O . ASP A 1 89 ? -2.531 5.820 1.789 1.00 93.81 89 ASP A O 1
ATOM 696 N N . ALA A 1 90 ? -2.012 6.590 -0.246 1.00 95.00 90 ALA A N 1
ATOM 697 C CA . ALA A 1 90 ? -3.189 7.453 -0.351 1.00 95.00 90 ALA A CA 1
ATOM 698 C C . ALA A 1 90 ? -4.528 6.682 -0.374 1.00 95.00 90 ALA A C 1
ATOM 700 O O . ALA A 1 90 ? -5.570 7.229 -0.003 1.00 95.00 90 ALA A O 1
ATOM 701 N N . GLU A 1 91 ? -4.557 5.434 -0.851 1.00 94.75 91 GLU A N 1
ATOM 702 C CA . GLU A 1 91 ? -5.728 4.551 -0.727 1.00 94.75 91 GLU A CA 1
ATOM 703 C C . GLU A 1 91 ? -5.948 4.120 0.724 1.00 94.75 91 GLU A C 1
ATOM 705 O O . GLU A 1 91 ? -7.063 4.259 1.230 1.00 94.75 91 GLU A O 1
ATOM 710 N N . ILE A 1 92 ? -4.892 3.678 1.410 1.00 93.44 92 ILE A N 1
ATOM 711 C CA . ILE A 1 92 ? -4.942 3.273 2.821 1.00 93.44 92 ILE A CA 1
ATOM 712 C C . ILE A 1 92 ? -5.439 4.436 3.691 1.00 93.44 92 ILE A C 1
ATOM 714 O O . ILE A 1 92 ? -6.386 4.269 4.464 1.00 93.44 92 ILE A O 1
ATOM 718 N N . GLN A 1 93 ? -4.876 5.632 3.500 1.00 95.75 93 GLN A N 1
ATOM 719 C CA . GLN A 1 93 ? -5.265 6.835 4.237 1.00 95.75 93 GLN A CA 1
ATOM 720 C C . GLN A 1 93 ? -6.746 7.201 4.051 1.00 95.75 93 GLN A C 1
ATOM 722 O O . GLN A 1 93 ? -7.373 7.706 4.978 1.00 95.75 93 GLN A O 1
ATOM 727 N N . ARG A 1 94 ? -7.325 6.955 2.867 1.00 95.94 94 ARG A N 1
ATOM 728 C CA . ARG A 1 94 ? -8.742 7.253 2.590 1.00 95.94 94 ARG A CA 1
ATOM 729 C C . ARG A 1 94 ? -9.711 6.277 3.254 1.00 95.94 94 ARG A C 1
ATOM 731 O O . ARG A 1 94 ? -10.852 6.655 3.503 1.00 95.94 94 ARG A O 1
ATOM 738 N N . VAL A 1 95 ? -9.285 5.038 3.492 1.00 94.81 95 VAL A N 1
ATOM 739 C CA . VAL A 1 95 ? -10.118 3.991 4.110 1.00 94.81 95 VAL A CA 1
ATOM 740 C C . VAL A 1 95 ? -10.101 4.088 5.639 1.00 94.81 95 VAL A C 1
ATOM 742 O O . VAL A 1 95 ? -11.087 3.773 6.310 1.00 94.81 95 VAL A O 1
ATOM 745 N N . MET A 1 96 ? -8.977 4.517 6.203 1.00 93.56 96 MET A N 1
ATOM 746 C CA . MET A 1 96 ? -8.774 4.598 7.646 1.00 93.56 96 MET A CA 1
ATOM 747 C C . MET A 1 96 ? -9.238 5.939 8.225 1.00 93.56 96 MET A C 1
ATOM 749 O O . MET A 1 96 ? -9.256 6.969 7.550 1.00 93.56 96 MET A O 1
ATOM 753 N N . THR A 1 97 ? -9.575 5.954 9.516 1.00 94.31 97 THR A N 1
ATOM 754 C CA . THR A 1 97 ? -9.632 7.219 10.260 1.00 94.31 97 THR A CA 1
ATOM 755 C C . THR A 1 97 ? -8.223 7.794 10.429 1.00 94.31 97 THR A C 1
ATOM 757 O O . THR A 1 97 ? -7.224 7.089 10.279 1.00 94.31 97 THR A O 1
ATOM 760 N N . LYS A 1 98 ? -8.127 9.080 10.788 1.00 94.25 98 LYS A N 1
ATOM 761 C CA . LYS A 1 98 ? -6.831 9.734 11.037 1.00 94.25 98 LYS A CA 1
ATOM 762 C C . LYS A 1 98 ? -6.006 9.000 12.098 1.00 94.25 98 LYS A C 1
ATOM 764 O O . LYS A 1 98 ? -4.821 8.774 11.880 1.00 94.25 98 LYS A O 1
ATOM 769 N N . ASP A 1 99 ? -6.643 8.591 13.193 1.00 93.94 99 ASP A N 1
ATOM 770 C CA . ASP A 1 99 ? -5.969 7.900 14.297 1.00 93.94 99 ASP A CA 1
ATOM 771 C C . ASP A 1 99 ? -5.526 6.490 13.889 1.00 93.94 99 ASP A C 1
ATOM 773 O O . ASP A 1 99 ? -4.402 6.087 14.174 1.00 93.94 99 ASP A O 1
ATOM 777 N N . GLN A 1 100 ? -6.373 5.760 13.153 1.00 93.50 100 GLN A N 1
ATOM 778 C CA . GLN A 1 100 ? -6.024 4.438 12.621 1.00 93.50 100 GLN A CA 1
ATOM 779 C C . GLN A 1 100 ? -4.845 4.513 11.644 1.00 93.50 100 GLN A C 1
ATOM 781 O O . GLN A 1 100 ? -3.957 3.667 11.686 1.00 93.50 100 GLN A O 1
ATOM 786 N N . TYR A 1 101 ? -4.823 5.529 10.781 1.00 95.44 101 TYR A N 1
ATOM 787 C CA . TYR A 1 101 ? -3.733 5.729 9.833 1.00 95.44 101 TYR A CA 1
ATOM 788 C C . TYR A 1 101 ? -2.426 6.118 10.535 1.00 95.44 101 TYR A C 1
ATOM 790 O O . TYR A 1 101 ? -1.372 5.586 10.197 1.00 95.44 101 TYR A O 1
ATOM 798 N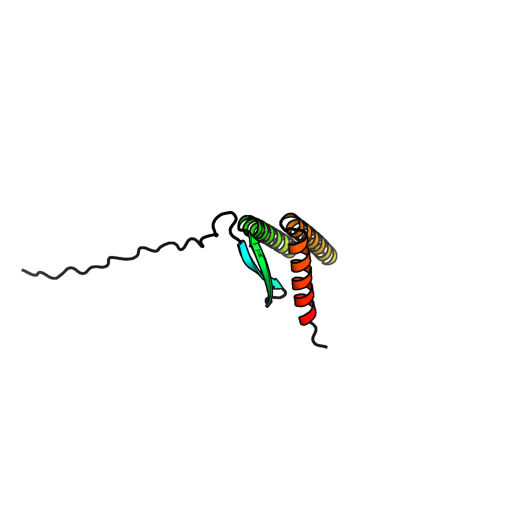 N . ALA A 1 102 ? -2.486 6.988 11.548 1.00 94.94 102 ALA A N 1
ATOM 799 C CA . ALA A 1 102 ? -1.316 7.333 12.356 1.00 94.94 102 ALA A CA 1
ATOM 800 C C . ALA A 1 102 ? -0.730 6.100 13.065 1.00 94.94 102 ALA A C 1
ATOM 802 O O . ALA A 1 102 ? 0.485 5.899 13.062 1.00 94.94 102 ALA A O 1
ATOM 803 N N . GLU A 1 103 ? -1.591 5.239 13.611 1.00 93.38 103 GLU A N 1
ATOM 804 C CA . GLU A 1 103 ? -1.169 3.991 14.244 1.00 93.38 103 GLU A CA 1
ATOM 805 C C . GLU A 1 103 ? -0.582 2.998 13.231 1.00 93.38 103 GLU A C 1
ATOM 807 O O . GLU A 1 103 ? 0.464 2.399 13.477 1.00 93.38 103 GLU A O 1
ATOM 812 N N . TRP A 1 104 ? -1.188 2.878 12.047 1.00 92.88 104 TRP A N 1
ATOM 813 C CA . TRP A 1 104 ? -0.640 2.080 10.950 1.00 92.88 104 TRP A CA 1
ATOM 814 C C . TRP A 1 104 ? 0.760 2.558 10.530 1.00 92.88 104 TRP A C 1
ATOM 816 O O . TRP A 1 104 ? 1.668 1.740 10.367 1.00 92.88 104 TRP A O 1
ATOM 826 N N . GLN A 1 105 ? 0.971 3.873 10.408 1.00 92.88 105 GLN A N 1
ATOM 827 C CA . GLN A 1 105 ? 2.287 4.447 10.100 1.00 92.88 105 GLN A CA 1
ATOM 828 C C . GLN A 1 105 ? 3.315 4.148 11.197 1.00 92.88 105 GLN A C 1
ATOM 830 O O . GLN A 1 105 ? 4.471 3.848 10.898 1.00 92.88 105 GLN A O 1
ATOM 835 N N . ARG A 1 106 ? 2.903 4.207 12.468 1.00 92.38 106 ARG A N 1
ATOM 836 C CA . ARG A 1 106 ? 3.765 3.869 13.605 1.00 92.38 106 ARG A CA 1
ATOM 837 C C . ARG A 1 106 ? 4.202 2.403 13.546 1.00 92.38 106 ARG A C 1
ATOM 839 O O . ARG A 1 106 ? 5.401 2.138 13.524 1.00 92.38 106 ARG A O 1
ATOM 846 N N . ILE A 1 107 ? 3.243 1.481 13.431 1.00 89.88 107 ILE A N 1
ATOM 847 C CA . ILE A 1 107 ? 3.486 0.030 13.362 1.00 89.88 107 ILE A CA 1
ATOM 848 C C . ILE A 1 107 ? 4.394 -0.321 12.176 1.00 89.88 107 ILE A C 1
ATOM 850 O O . ILE A 1 107 ? 5.344 -1.088 12.313 1.00 89.88 107 ILE A O 1
ATOM 854 N N . THR A 1 108 ? 4.126 0.250 10.999 1.00 88.25 108 THR A N 1
ATOM 855 C CA . THR A 1 108 ? 4.927 -0.036 9.799 1.00 88.25 108 THR A CA 1
ATOM 856 C C . THR A 1 108 ? 6.348 0.510 9.901 1.00 88.25 108 THR A C 1
ATOM 858 O O . THR A 1 108 ? 7.283 -0.176 9.494 1.00 88.25 108 THR A O 1
ATOM 861 N N . LYS A 1 109 ? 6.537 1.701 10.481 1.00 88.12 109 LYS A N 1
ATOM 862 C CA . LYS A 1 109 ? 7.866 2.284 10.705 1.00 88.12 109 LYS A CA 1
ATOM 863 C C . LYS A 1 109 ? 8.684 1.493 11.726 1.00 88.12 109 LYS A C 1
ATOM 865 O O . LYS A 1 109 ? 9.877 1.301 11.510 1.00 88.12 109 LYS A O 1
ATOM 870 N N . GLU A 1 110 ? 8.059 1.038 12.810 1.00 84.44 110 GLU A N 1
ATOM 871 C CA . GLU A 1 110 ? 8.693 0.160 13.805 1.00 84.44 110 GLU A CA 1
ATOM 872 C C . GLU A 1 110 ? 9.123 -1.162 13.156 1.00 84.44 110 GLU A C 1
ATOM 874 O O . GLU A 1 110 ? 10.296 -1.522 13.214 1.00 84.44 110 GLU A O 1
ATOM 879 N N . GLY A 1 111 ? 8.228 -1.791 12.390 1.00 79.88 111 GLY A N 1
ATOM 880 C CA . GLY A 1 111 ? 8.527 -3.015 11.644 1.00 79.88 111 GLY A CA 1
ATOM 881 C C . GLY A 1 111 ? 9.633 -2.883 10.588 1.00 79.88 111 GLY A C 1
ATOM 882 O O . GLY A 1 111 ? 10.323 -3.851 10.284 1.00 79.88 111 GLY A O 1
ATOM 883 N N . GLN A 1 112 ? 9.829 -1.689 10.021 1.00 78.06 112 GLN A N 1
ATOM 884 C CA . GLN A 1 112 ? 10.945 -1.399 9.110 1.00 78.06 112 GLN A CA 1
ATOM 885 C C . GLN A 1 112 ?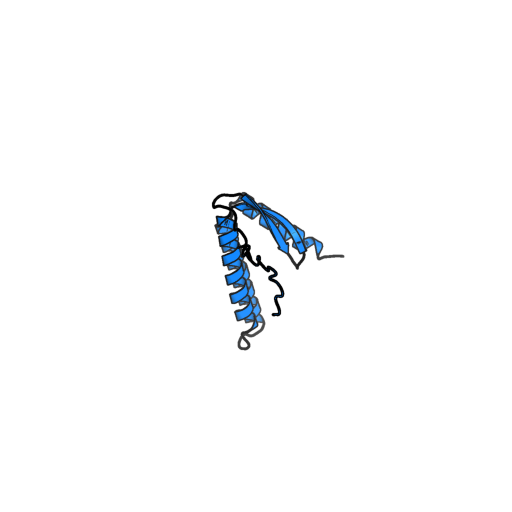 12.271 -1.149 9.846 1.00 78.06 112 GLN A C 1
ATOM 887 O O . GLN A 1 112 ? 13.337 -1.337 9.256 1.00 78.06 112 GLN A O 1
ATOM 892 N N . GLY A 1 113 ? 12.215 -0.688 11.099 1.00 63.53 113 GLY A N 1
ATOM 893 C CA . GLY A 1 113 ? 13.380 -0.363 11.924 1.00 63.53 113 GLY A CA 1
ATOM 894 C C . GLY A 1 113 ? 14.088 -1.592 12.492 1.00 63.53 113 GLY A C 1
ATOM 895 O O . GLY A 1 113 ? 15.316 -1.597 12.554 1.00 63.53 113 GLY A O 1
ATOM 896 N N . ASP A 1 114 ? 13.339 -2.647 12.811 1.00 54.84 114 ASP A N 1
ATOM 897 C CA . ASP A 1 114 ? 13.873 -3.875 13.422 1.00 54.84 114 ASP A CA 1
ATOM 898 C C . ASP A 1 114 ? 14.676 -4.762 12.446 1.00 54.84 114 ASP A C 1
ATOM 900 O O . ASP A 1 114 ? 15.375 -5.679 12.864 1.00 54.84 114 ASP A O 1
ATOM 904 N N . GLY A 1 115 ? 14.642 -4.468 11.139 1.00 49.53 115 GLY A N 1
ATOM 905 C CA . GLY A 1 115 ? 15.455 -5.143 10.116 1.00 49.53 115 GLY A CA 1
ATOM 906 C C . GLY A 1 115 ? 16.886 -4.605 9.962 1.00 49.53 115 GLY A C 1
ATOM 907 O O . GLY A 1 115 ? 17.604 -5.048 9.066 1.00 49.53 115 GLY A O 1
ATOM 908 N N . LYS A 1 116 ? 17.303 -3.633 10.785 1.00 41.72 116 LYS A N 1
ATOM 909 C CA . LYS A 1 116 ? 18.697 -3.176 10.877 1.00 41.72 116 LYS A CA 1
ATOM 910 C C . LYS A 1 116 ? 19.319 -3.677 12.178 1.00 41.72 116 LYS A C 1
ATOM 912 O O . LYS A 1 116 ? 19.351 -2.952 13.169 1.00 41.72 116 LYS A O 1
ATOM 917 N N . GLU A 1 117 ? 19.847 -4.899 12.162 1.00 34.72 117 GLU A N 1
ATOM 918 C CA . GLU A 1 117 ? 20.958 -5.217 13.063 1.00 34.72 117 GLU A CA 1
ATOM 919 C C . GLU A 1 117 ? 22.196 -4.375 12.665 1.00 34.72 117 GLU A C 1
ATOM 921 O O . GLU A 1 117 ? 22.336 -4.033 11.485 1.00 34.72 117 GLU A O 1
ATOM 926 N N . PRO A 1 118 ? 23.019 -3.957 13.648 1.00 45.72 118 PRO A N 1
ATOM 927 C CA . PRO A 1 118 ? 24.093 -2.964 13.503 1.00 45.72 118 PRO A CA 1
ATOM 928 C C . PRO A 1 118 ? 25.219 -3.339 12.531 1.00 45.72 118 PRO A C 1
ATOM 930 O O . PRO A 1 118 ? 25.550 -4.540 12.418 1.00 45.72 118 PRO A O 1
#

Secondary structure (DSSP, 8-state):
--------------------PPPTT-EEEEEEEETTEEEEEEEEEHHHHHHHHHHHHHHHHHHHHHHT-TTS-HHHHHHHHHHHHHHHHHHHHHHS-HHHHHHHHHHHHHHHHTT---

Radius of gyration: 22.86 Å; chains: 1; bounding box: 54×77×37 Å

pLDDT: mean 80.83, std 19.07, range [34.72, 96.94]